Protein AF-A0A7S3RR91-F1 (afdb_monomer_lite)

Organism: Emiliania huxleyi (NCBI:txid2903)

Radius of gyration: 30.24 Å; chains: 1; bounding box: 81×40×75 Å

pLDDT: mean 74.62, std 20.98, range [40.59, 96.12]

Secondary structure (DSSP, 8-state):
---STHHHHGGG---------------------------SS--------HHHHHHHHHHHHHHHHHHHTTT-HHHHHHHHHHHHHHHHHHHHTT-TT-HHHHHHHHHHHHHHHHTTSHHHHHHHHHHHHTT-

Sequence (132 aa):
MMTLSAMMSFLLLFVVSGANGLHIGALSASRPLVSASRALAALRAPHPSMVDTEWTIALQRVAAACLEEECSVNTVEGLISELSTEAERLTRDGTKTSKEQVATLLALGRLQALSQNPAANKNEIEKIVAGV

Structure (mmCIF, N/CA/C/O backbone):
data_AF-A0A7S3RR91-F1
#
_entry.id   AF-A0A7S3RR91-F1
#
loop_
_atom_site.group_PDB
_atom_site.id
_atom_site.type_symbol
_atom_site.label_atom_id
_atom_site.label_alt_id
_atom_site.label_comp_id
_atom_site.label_asym_id
_atom_site.label_entity_id
_atom_site.label_seq_id
_atom_site.pdbx_PDB_ins_code
_atom_site.Cartn_x
_atom_site.Cartn_y
_atom_site.Cartn_z
_atom_site.occupancy
_atom_site.B_iso_or_equiv
_atom_site.auth_seq_id
_atom_site.auth_comp_id
_atom_site.auth_asym_id
_atom_site.auth_atom_id
_atom_site.pdbx_PDB_model_num
ATOM 1 N N . MET A 1 1 ? -65.265 -12.713 24.993 1.00 44.22 1 MET A N 1
ATOM 2 C CA . MET A 1 1 ? -64.338 -13.453 25.873 1.00 44.22 1 MET A CA 1
ATOM 3 C C . MET A 1 1 ? -62.981 -12.767 25.815 1.00 44.22 1 MET A C 1
ATOM 5 O O . MET A 1 1 ? -62.146 -13.107 24.990 1.00 44.22 1 MET A O 1
ATOM 9 N N . MET A 1 2 ? -62.813 -11.715 26.619 1.00 46.34 2 MET A N 1
ATOM 10 C CA . MET A 1 2 ? -61.501 -11.151 26.938 1.00 46.34 2 MET A CA 1
ATOM 11 C C . MET A 1 2 ? -60.820 -12.081 27.945 1.00 46.34 2 MET A C 1
ATOM 13 O O . MET A 1 2 ? -61.496 -12.427 28.904 1.00 46.34 2 MET A O 1
ATOM 17 N N . THR A 1 3 ? -59.542 -12.433 27.734 1.00 54.41 3 THR A N 1
ATOM 18 C CA . THR A 1 3 ? -58.451 -12.525 28.744 1.00 54.41 3 THR A CA 1
ATOM 19 C C . THR A 1 3 ? -57.345 -13.495 28.292 1.00 54.41 3 THR A C 1
ATOM 21 O O . THR A 1 3 ? -57.413 -14.687 28.573 1.00 54.41 3 THR A O 1
ATOM 24 N N . LEU A 1 4 ? -56.297 -12.974 27.635 1.00 57.56 4 LEU A N 1
ATOM 25 C CA . LEU A 1 4 ? -54.943 -13.558 27.721 1.00 57.56 4 LEU A CA 1
ATOM 26 C C . LEU A 1 4 ? -53.827 -12.526 27.471 1.00 57.56 4 LEU A C 1
ATOM 28 O O . LEU A 1 4 ? -52.809 -12.566 28.143 1.00 57.56 4 LEU A O 1
ATOM 32 N N . SER A 1 5 ? -54.024 -11.496 26.639 1.00 46.97 5 SER A N 1
ATOM 33 C CA . SER A 1 5 ? -53.020 -10.414 26.505 1.00 46.97 5 SER A CA 1
ATOM 34 C C . SER A 1 5 ? -53.169 -9.277 27.531 1.00 46.97 5 SER A C 1
ATOM 36 O O . SER A 1 5 ? -52.499 -8.254 27.428 1.00 46.97 5 SER A O 1
ATOM 38 N N . ALA A 1 6 ? -54.006 -9.470 28.554 1.00 54.69 6 ALA A N 1
ATOM 39 C CA . ALA A 1 6 ? -53.933 -8.704 29.799 1.00 54.69 6 ALA A CA 1
ATOM 40 C C . ALA A 1 6 ? -52.637 -9.021 30.581 1.00 54.69 6 ALA A C 1
ATOM 42 O O . ALA A 1 6 ? -52.216 -8.228 31.411 1.00 54.69 6 ALA A O 1
ATOM 43 N N . MET A 1 7 ? -51.972 -10.149 30.290 1.00 54.81 7 MET A N 1
ATOM 44 C CA . MET A 1 7 ? -50.769 -10.606 30.998 1.00 54.81 7 MET A CA 1
ATOM 45 C C . MET A 1 7 ? -49.489 -9.859 30.599 1.00 54.81 7 MET A C 1
ATOM 47 O O . MET A 1 7 ? -48.619 -9.665 31.441 1.00 54.81 7 MET A O 1
ATOM 51 N N . MET A 1 8 ? -49.366 -9.383 29.354 1.00 48.00 8 MET A N 1
ATOM 52 C CA . MET A 1 8 ? -48.145 -8.680 28.930 1.00 48.00 8 MET A CA 1
ATOM 53 C C . MET A 1 8 ? -48.150 -7.202 29.356 1.00 48.00 8 MET A C 1
ATOM 55 O O . MET A 1 8 ? -47.103 -6.649 29.678 1.00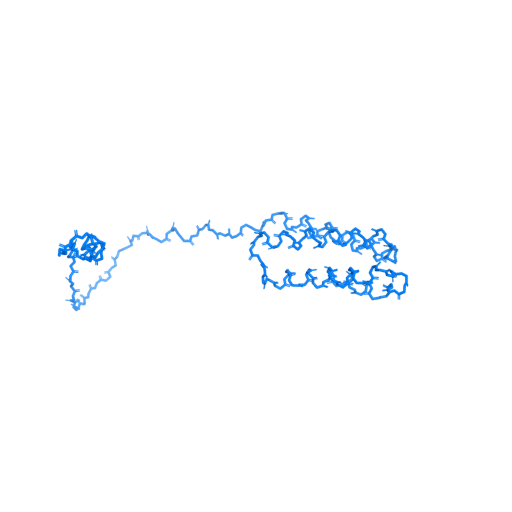 48.00 8 MET A O 1
ATOM 59 N N . SER A 1 9 ? -49.334 -6.579 29.459 1.00 49.12 9 SER A N 1
ATOM 60 C CA . SER A 1 9 ? -49.486 -5.227 30.029 1.00 49.12 9 SER A CA 1
ATOM 61 C C . SER A 1 9 ? -49.170 -5.159 31.526 1.00 49.12 9 SER A C 1
ATOM 63 O O . SER A 1 9 ? -48.848 -4.083 32.021 1.00 49.12 9 SER A O 1
ATOM 65 N N . PHE A 1 10 ? -49.201 -6.287 32.242 1.00 48.75 10 PHE A N 1
ATOM 66 C CA . PHE A 1 10 ? -48.814 -6.352 33.655 1.00 48.75 10 PHE A CA 1
ATOM 67 C C . PHE A 1 10 ? -47.297 -6.231 33.876 1.00 48.75 10 PHE A C 1
ATOM 69 O O . PHE A 1 10 ? -46.875 -5.772 34.934 1.00 48.75 10 PHE A O 1
ATOM 76 N N . LEU A 1 11 ? -46.467 -6.564 32.879 1.00 49.12 11 LEU A N 1
ATOM 77 C CA . LEU A 1 11 ? -45.004 -6.441 32.981 1.00 49.12 11 LEU A CA 1
ATOM 78 C C . LEU A 1 11 ? -44.514 -4.986 32.890 1.00 49.12 11 LEU A C 1
ATOM 80 O O . LEU A 1 11 ? -43.419 -4.683 33.350 1.00 49.12 11 LEU A O 1
ATOM 84 N N . LEU A 1 12 ? -45.338 -4.075 32.362 1.00 54.12 12 LEU A N 1
ATOM 85 C CA . LEU A 1 12 ? -45.025 -2.643 32.265 1.00 54.12 12 LEU A CA 1
ATOM 86 C C . LEU A 1 12 ? -45.530 -1.825 33.470 1.00 54.12 12 LEU A C 1
ATOM 88 O O . LEU A 1 12 ? -45.222 -0.641 33.572 1.00 54.12 12 LEU A O 1
ATOM 92 N N . LEU A 1 13 ? -46.262 -2.452 34.403 1.00 51.72 13 LEU A N 1
ATOM 93 C CA . LEU A 1 13 ? -46.767 -1.824 35.632 1.00 51.72 13 LEU A CA 1
ATOM 94 C C . LEU A 1 13 ? -45.885 -2.068 36.869 1.00 51.72 13 LEU A C 1
ATOM 96 O O . LEU A 1 13 ? -46.153 -1.474 37.906 1.00 51.72 13 LEU A O 1
ATOM 100 N N . PHE A 1 14 ? -44.778 -2.819 36.764 1.00 44.75 14 PHE A N 1
ATOM 101 C CA . PHE A 1 14 ? -43.704 -2.845 37.783 1.00 44.75 14 PHE A CA 1
ATOM 102 C C . PHE A 1 14 ? -42.764 -1.625 37.692 1.00 44.75 14 PHE A C 1
ATOM 104 O O . PHE A 1 14 ? -41.575 -1.661 38.004 1.00 44.75 14 PHE A O 1
ATOM 111 N N . VAL A 1 15 ? -43.346 -0.503 37.284 1.00 48.00 15 VAL A N 1
ATOM 112 C CA . VAL A 1 15 ? -43.009 0.829 37.762 1.00 48.00 15 VAL A CA 1
ATOM 113 C C . VAL A 1 15 ? -43.063 0.802 39.297 1.00 48.00 15 VAL A C 1
ATOM 115 O O . VAL A 1 15 ? -44.079 0.472 39.891 1.00 48.00 15 VAL A O 1
ATOM 118 N N . VAL A 1 16 ? -41.955 1.202 39.920 1.00 55.38 16 VAL A N 1
ATOM 119 C CA . VAL A 1 16 ? -41.967 2.078 41.102 1.00 55.38 16 VAL A CA 1
ATOM 120 C C . VAL A 1 16 ? -42.659 1.523 42.355 1.00 55.38 16 VAL A C 1
ATOM 122 O O . VAL A 1 16 ? -43.842 1.726 42.601 1.00 55.38 16 VAL A O 1
ATOM 125 N N . SER A 1 17 ? -41.852 0.935 43.235 1.00 46.41 17 SER A N 1
ATOM 126 C CA . SER A 1 17 ? -41.926 1.081 44.701 1.00 46.41 17 SER A CA 1
ATOM 127 C C . SER A 1 17 ? -40.800 0.249 45.308 1.00 46.41 17 SER A C 1
ATOM 129 O O . SER A 1 17 ? -40.663 -0.919 44.984 1.00 46.41 17 SER A O 1
ATOM 131 N N . GLY A 1 18 ? -39.941 0.747 46.181 1.00 41.19 18 GLY A N 1
ATOM 132 C CA . GLY A 1 18 ? -39.871 2.043 46.824 1.00 41.19 18 GLY A CA 1
ATOM 133 C C . GLY A 1 18 ? -38.788 1.974 47.899 1.00 41.19 18 GLY A C 1
ATOM 134 O O . GLY A 1 18 ? -38.459 0.889 48.370 1.00 41.19 18 GLY A O 1
ATOM 135 N N . ALA A 1 19 ? -38.230 3.130 48.248 1.00 43.38 19 ALA A N 1
ATOM 136 C CA . ALA A 1 19 ? -37.959 3.552 49.621 1.00 43.38 19 ALA A CA 1
ATOM 137 C C . ALA A 1 19 ? -37.037 4.779 49.582 1.00 43.38 19 ALA A C 1
ATOM 139 O O . ALA A 1 19 ? -35.849 4.656 49.322 1.00 43.38 19 ALA A O 1
ATOM 140 N N . ASN A 1 20 ? -37.638 5.943 49.842 1.00 51.78 20 ASN A N 1
ATOM 141 C CA . ASN A 1 20 ? -37.174 6.945 50.810 1.00 51.78 20 ASN A CA 1
ATOM 142 C C . ASN A 1 20 ? -35.695 7.404 50.690 1.00 51.78 20 ASN A C 1
ATOM 144 O O . ASN A 1 20 ? -34.774 6.652 50.961 1.00 51.78 20 ASN A O 1
ATOM 148 N N . GLY A 1 21 ? -35.380 8.663 50.393 1.00 40.59 21 GLY A N 1
ATOM 149 C CA . GLY A 1 21 ? -36.008 9.828 50.989 1.00 40.59 21 GLY A CA 1
ATOM 150 C C . GLY A 1 21 ? -35.623 11.141 50.313 1.00 40.59 21 GLY A C 1
ATOM 151 O O . GLY A 1 21 ? -34.482 11.398 49.941 1.00 40.59 21 GLY A O 1
ATOM 152 N N . LEU A 1 22 ? -36.657 11.963 50.199 1.00 49.72 22 LEU A N 1
ATOM 153 C CA . LEU A 1 22 ? -36.654 13.414 50.184 1.00 49.72 22 LEU A CA 1
ATOM 154 C C . LEU A 1 22 ? -35.736 13.979 51.279 1.00 49.72 22 LEU A C 1
ATOM 156 O O . LEU A 1 22 ? -35.892 13.580 52.423 1.00 49.72 22 LEU A O 1
ATOM 160 N N . HIS A 1 23 ? -34.883 14.954 50.963 1.00 43.22 23 HIS A N 1
ATOM 161 C CA . HIS A 1 23 ? -34.615 16.088 51.857 1.00 43.22 23 HIS A CA 1
ATOM 162 C C . HIS A 1 23 ? -34.033 17.258 51.050 1.00 43.22 23 HIS A C 1
ATOM 164 O O . HIS A 1 23 ? -32.846 17.314 50.739 1.00 43.22 23 HIS A O 1
ATOM 170 N N . ILE A 1 24 ? -34.906 18.212 50.718 1.00 48.91 24 ILE A N 1
ATOM 171 C CA . ILE A 1 24 ? -34.517 19.610 50.526 1.00 48.91 24 ILE A CA 1
ATOM 172 C C . ILE A 1 24 ? -34.268 20.159 51.936 1.00 48.91 24 ILE A C 1
ATOM 174 O O . ILE A 1 24 ? -35.154 20.095 52.786 1.00 48.91 24 ILE A O 1
ATOM 178 N N . GLY A 1 25 ? -33.068 20.669 52.196 1.00 42.06 25 GLY A N 1
ATOM 179 C CA . GLY A 1 25 ? -32.701 21.286 53.468 1.00 42.06 25 GLY A CA 1
ATOM 180 C C . GLY A 1 25 ? -31.507 22.208 53.271 1.00 42.06 25 GLY A C 1
ATOM 181 O O . GLY A 1 25 ? -30.418 21.763 52.926 1.00 42.06 25 GLY A O 1
ATOM 182 N N . ALA A 1 26 ? -31.752 23.504 53.420 1.00 45.50 26 ALA A N 1
ATOM 183 C CA . ALA A 1 26 ? -30.764 24.563 53.338 1.00 45.50 26 ALA A CA 1
ATOM 184 C C . ALA A 1 26 ? -29.895 24.649 54.610 1.00 45.50 26 ALA A C 1
ATOM 186 O O . ALA A 1 26 ? -30.286 24.162 55.666 1.00 45.50 26 ALA A O 1
ATOM 187 N N . LEU A 1 27 ? -28.803 25.414 54.480 1.00 41.19 27 LEU A N 1
ATOM 188 C CA . LEU A 1 27 ? -28.004 26.085 55.521 1.00 41.19 27 LEU A CA 1
ATOM 189 C C . LEU A 1 27 ? -26.848 25.313 56.186 1.00 41.19 27 LEU A C 1
ATOM 191 O O . LEU A 1 27 ? -27.028 24.481 57.060 1.00 41.19 27 LEU A O 1
ATOM 195 N N . SER A 1 28 ? -25.657 25.812 55.840 1.00 44.81 28 SER A N 1
ATOM 196 C CA . SER A 1 28 ? -24.638 26.362 56.746 1.00 44.81 28 SER A CA 1
ATOM 197 C C . SER A 1 28 ? -23.868 25.445 57.707 1.00 44.81 28 SER A C 1
ATOM 199 O O . SER A 1 28 ? -24.422 24.755 58.551 1.00 44.81 28 SER A O 1
ATOM 201 N N . ALA A 1 29 ? -22.553 25.682 57.656 1.00 43.16 29 ALA A N 1
ATOM 202 C CA . ALA A 1 29 ? -21.538 25.518 58.693 1.00 43.16 29 ALA A CA 1
ATOM 203 C C . ALA A 1 29 ? -20.684 24.232 58.690 1.00 43.16 29 ALA A C 1
ATOM 205 O O . ALA A 1 29 ? -21.152 23.114 58.870 1.00 43.16 29 ALA A O 1
ATOM 206 N N . SER A 1 30 ? -19.373 24.501 58.608 1.00 44.34 30 SER A N 1
ATOM 207 C CA . SER A 1 30 ? -18.266 23.745 59.215 1.00 44.34 30 SER A CA 1
ATOM 208 C C . SER A 1 30 ? -17.650 22.585 58.416 1.00 44.34 30 SER A C 1
ATOM 210 O O . SER A 1 30 ? -18.044 21.429 58.499 1.00 44.34 30 SER A O 1
ATOM 212 N N . ARG A 1 31 ? -16.559 22.923 57.711 1.00 45.47 31 ARG A N 1
ATOM 213 C CA . ARG A 1 31 ? -15.400 22.047 57.421 1.00 45.47 31 ARG A CA 1
ATOM 214 C C . ARG A 1 31 ? -14.835 21.411 58.713 1.00 45.47 31 ARG A C 1
ATOM 216 O O . ARG A 1 31 ? -15.102 21.948 59.785 1.00 45.47 31 ARG A O 1
ATOM 223 N N . PRO A 1 32 ? -13.826 20.522 58.629 1.00 55.31 32 PRO A N 1
ATOM 224 C CA . PRO A 1 32 ? -13.494 19.509 57.615 1.00 55.31 32 PRO A CA 1
ATOM 225 C C . PRO A 1 32 ? -13.364 18.122 58.283 1.00 55.31 32 PRO A C 1
ATOM 227 O O . PRO A 1 32 ? -13.232 18.053 59.494 1.00 55.31 32 PRO A O 1
ATOM 230 N N . LEU A 1 33 ? -13.304 17.022 57.529 1.00 41.69 33 LEU A N 1
ATOM 231 C CA . LEU A 1 33 ? -12.444 15.885 57.888 1.00 41.69 33 LEU A CA 1
ATOM 232 C C . LEU A 1 33 ? -12.302 14.930 56.704 1.00 41.69 33 LEU A C 1
ATOM 234 O O . LEU A 1 33 ? -13.251 14.533 56.036 1.00 41.69 33 LEU A O 1
ATOM 238 N N . VAL A 1 34 ? -11.034 14.659 56.448 1.00 50.75 34 VAL A N 1
ATOM 239 C CA . VAL A 1 34 ? -10.446 13.776 55.458 1.00 50.75 34 VAL A CA 1
ATOM 240 C C . VAL A 1 34 ? -11.061 12.383 55.559 1.00 50.75 34 VAL A C 1
ATOM 242 O O . VAL A 1 34 ? -11.031 11.776 56.623 1.00 50.75 34 VAL A O 1
ATOM 245 N N . SER A 1 35 ? -11.525 11.829 54.443 1.00 45.59 35 SER A N 1
ATOM 246 C CA . SER A 1 35 ? -11.474 10.380 54.273 1.00 45.59 35 SER A CA 1
ATOM 247 C C . SER A 1 35 ? -11.229 10.038 52.814 1.00 45.59 35 SER A C 1
ATOM 249 O O . SER A 1 35 ? -11.980 10.395 51.905 1.00 45.59 35 SER A O 1
ATOM 251 N N . ALA A 1 36 ? -10.071 9.427 52.614 1.00 50.19 36 ALA A N 1
ATOM 252 C CA . ALA A 1 36 ? -9.505 9.018 51.354 1.00 50.19 36 ALA A CA 1
ATOM 253 C C . ALA A 1 36 ? -10.394 7.968 50.678 1.00 50.19 36 ALA A C 1
ATOM 255 O O . ALA A 1 36 ? -10.403 6.799 51.052 1.00 50.19 36 ALA A O 1
ATOM 256 N N . SER A 1 37 ? -11.153 8.375 49.663 1.00 48.94 37 SER A N 1
ATOM 257 C CA . SER A 1 37 ? -11.926 7.440 48.829 1.00 48.94 37 SER A CA 1
ATOM 258 C C . SER A 1 37 ? -12.010 7.887 47.365 1.00 48.94 37 SER A C 1
ATOM 260 O O . SER A 1 37 ? -12.993 7.637 46.678 1.00 48.94 37 SER A O 1
ATOM 262 N N . ARG A 1 38 ? -10.967 8.557 46.860 1.00 48.59 38 ARG A N 1
ATOM 263 C CA . ARG A 1 38 ? -10.766 8.808 45.421 1.00 48.59 38 ARG A CA 1
ATOM 264 C C . ARG A 1 38 ? -9.49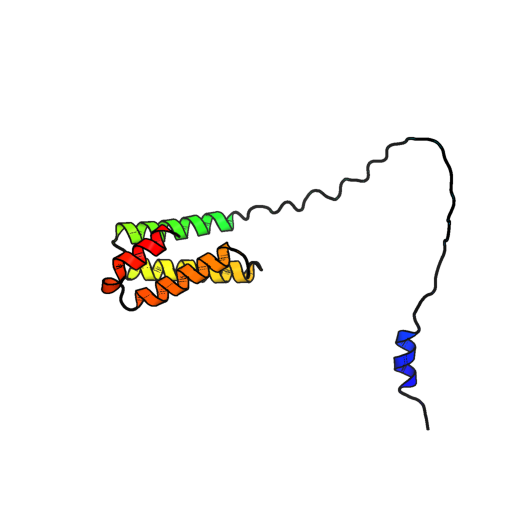8 8.109 44.938 1.00 48.59 38 ARG A C 1
ATOM 266 O O . ARG A 1 38 ? -8.556 8.752 44.497 1.00 48.59 38 ARG A O 1
ATOM 273 N N . ALA A 1 39 ? -9.464 6.788 45.056 1.00 49.91 39 ALA A N 1
ATOM 274 C CA . ALA A 1 39 ? -8.343 5.983 44.574 1.00 49.91 39 ALA A CA 1
ATOM 275 C C . ALA A 1 39 ? -8.823 4.744 43.806 1.00 49.91 39 ALA A C 1
ATOM 277 O O . ALA A 1 39 ? -8.351 3.645 44.047 1.00 49.91 39 ALA A O 1
ATOM 278 N N . LEU A 1 40 ? -9.781 4.919 42.891 1.00 51.06 40 LEU A N 1
ATOM 279 C CA . LEU A 1 40 ? -10.190 3.880 41.932 1.00 51.06 40 LEU A CA 1
ATOM 280 C C . LEU A 1 40 ? -10.585 4.495 40.575 1.00 51.06 40 LEU A C 1
ATOM 282 O O . LEU A 1 40 ? -11.531 4.075 39.925 1.00 51.06 40 LEU A O 1
ATOM 286 N N . ALA A 1 41 ? -9.852 5.529 40.153 1.00 50.97 41 ALA A N 1
ATOM 287 C CA . ALA A 1 41 ? -9.962 6.123 38.813 1.00 50.97 41 ALA A CA 1
ATOM 288 C C . ALA A 1 41 ? -8.607 6.189 38.083 1.00 50.97 41 ALA A C 1
ATOM 290 O O . ALA A 1 41 ? -8.463 6.897 37.093 1.00 50.97 41 ALA A O 1
ATOM 291 N N . ALA A 1 42 ? -7.604 5.454 38.563 1.00 54.38 42 ALA A N 1
ATOM 292 C CA . ALA A 1 42 ? -6.292 5.367 37.940 1.00 54.38 42 ALA A CA 1
ATOM 293 C C . ALA A 1 42 ? -5.870 3.900 37.920 1.00 54.38 42 ALA A C 1
ATOM 295 O O . ALA A 1 42 ? -5.477 3.387 38.958 1.00 54.38 42 ALA A O 1
ATOM 296 N N . LEU A 1 43 ? -6.048 3.236 36.771 1.00 51.91 43 LEU A N 1
ATOM 297 C CA . LEU A 1 43 ? -5.250 2.099 36.254 1.00 51.91 43 LEU A CA 1
ATOM 298 C C . LEU A 1 43 ? -5.939 1.413 35.057 1.00 51.91 43 LEU A C 1
ATOM 300 O O . LEU A 1 43 ? -5.864 0.204 34.870 1.00 51.91 43 LEU A O 1
ATOM 304 N N . ARG A 1 44 ? -6.584 2.190 34.184 1.00 51.44 44 ARG A N 1
ATOM 305 C CA . ARG A 1 44 ? -6.717 1.785 32.780 1.00 51.44 44 ARG A CA 1
ATOM 306 C C . ARG A 1 44 ? -5.987 2.803 31.920 1.00 51.44 44 ARG A C 1
ATOM 308 O O . ARG A 1 44 ? -6.577 3.482 31.092 1.00 51.44 44 ARG A O 1
ATOM 315 N N . ALA A 1 45 ? -4.691 2.947 32.199 1.00 51.34 45 ALA A N 1
ATOM 316 C CA . ALA A 1 45 ? -3.785 3.476 31.198 1.00 51.34 45 ALA A CA 1
ATOM 317 C C . ALA A 1 45 ? -3.830 2.493 30.015 1.00 51.34 45 ALA A C 1
ATOM 319 O O . ALA A 1 45 ? -3.709 1.285 30.247 1.00 51.34 45 ALA A O 1
ATOM 320 N N . PRO A 1 46 ? -4.063 2.954 28.777 1.00 51.12 46 PRO A N 1
ATOM 321 C CA . PRO A 1 46 ? -3.798 2.133 27.611 1.00 51.12 46 PRO A CA 1
ATOM 322 C C . PRO A 1 46 ? -2.314 1.778 27.677 1.00 51.12 46 PRO A C 1
ATOM 324 O O . PRO A 1 46 ? -1.463 2.662 27.593 1.00 51.12 46 PRO A O 1
ATOM 327 N N . HIS A 1 47 ? -1.987 0.511 27.915 1.00 48.19 47 HIS A N 1
ATOM 328 C CA . HIS A 1 47 ? -0.637 0.054 27.629 1.00 48.19 47 HIS A CA 1
ATOM 329 C C . HIS A 1 47 ? -0.459 0.223 26.116 1.00 48.19 47 HIS A C 1
ATOM 331 O O . HIS A 1 47 ? -1.288 -0.324 25.383 1.00 48.19 47 HIS A O 1
ATOM 337 N N . PRO A 1 48 ? 0.543 0.979 25.628 1.00 51.25 48 PRO A N 1
ATOM 338 C CA . PRO A 1 48 ? 0.907 0.887 24.225 1.00 51.25 48 PRO A CA 1
ATOM 339 C C . PRO A 1 48 ? 1.241 -0.583 23.984 1.00 51.25 48 PRO A C 1
ATOM 341 O O . PRO A 1 48 ? 2.107 -1.154 24.653 1.00 51.25 48 PRO A O 1
ATOM 344 N N . SER A 1 49 ? 0.446 -1.232 23.138 1.00 55.84 49 SER A N 1
ATOM 345 C CA . SER A 1 49 ? 0.652 -2.630 22.812 1.00 55.84 49 SER A CA 1
ATOM 346 C C . SER A 1 49 ? 2.038 -2.713 22.167 1.00 55.84 49 SER A C 1
ATOM 348 O O . SER A 1 49 ? 2.315 -2.038 21.178 1.00 55.84 49 SER A O 1
ATOM 350 N N . MET A 1 50 ? 2.952 -3.493 22.749 1.00 53.81 50 MET A N 1
ATOM 351 C CA . MET A 1 50 ? 4.270 -3.718 22.136 1.00 53.81 50 MET A CA 1
ATOM 352 C C . MET A 1 50 ? 4.146 -4.351 20.735 1.00 53.81 50 MET A C 1
ATOM 354 O O . MET A 1 50 ? 5.092 -4.302 19.956 1.00 53.81 50 MET A O 1
ATOM 358 N N . VAL A 1 51 ? 2.968 -4.893 20.402 1.00 56.19 51 VAL A N 1
ATOM 359 C CA . VAL A 1 51 ? 2.640 -5.499 19.107 1.00 56.19 51 VAL A CA 1
ATOM 360 C C . VAL A 1 51 ? 2.593 -4.455 17.984 1.00 56.19 51 VAL A C 1
ATOM 362 O O . VAL A 1 51 ? 3.070 -4.736 16.888 1.00 56.19 51 VAL A O 1
ATOM 365 N N . ASP A 1 52 ? 2.112 -3.233 18.246 1.00 64.00 52 ASP A N 1
ATOM 366 C CA . ASP A 1 52 ? 2.055 -2.168 17.227 1.00 64.00 52 ASP A CA 1
ATOM 367 C C . ASP A 1 52 ? 3.456 -1.760 16.735 1.00 64.00 52 ASP A C 1
ATOM 369 O O . ASP A 1 52 ? 3.648 -1.405 15.571 1.00 64.00 52 ASP A O 1
ATOM 373 N N . THR A 1 53 ? 4.463 -1.832 17.612 1.00 73.94 53 THR A N 1
ATOM 374 C CA . THR A 1 53 ? 5.833 -1.417 17.274 1.00 73.94 53 THR A CA 1
ATOM 375 C C . THR A 1 53 ? 6.528 -2.435 16.375 1.00 73.94 53 THR A C 1
ATOM 377 O O . THR A 1 53 ? 7.195 -2.049 15.418 1.00 73.94 53 THR A O 1
ATOM 380 N N . GLU A 1 54 ? 6.359 -3.731 16.646 1.00 80.19 54 GLU A N 1
ATOM 381 C CA . GLU A 1 54 ? 6.996 -4.790 15.855 1.00 80.19 54 GLU A CA 1
ATOM 382 C C . GLU A 1 54 ? 6.461 -4.827 14.421 1.00 80.19 54 GLU A C 1
ATOM 384 O O . GLU A 1 54 ? 7.239 -4.882 13.467 1.00 80.19 54 GLU A O 1
ATOM 389 N N . TRP A 1 55 ? 5.143 -4.690 14.270 1.00 84.06 55 TRP A N 1
ATOM 390 C CA . TRP A 1 55 ? 4.497 -4.608 12.965 1.00 84.06 55 TRP A CA 1
ATOM 391 C C . TRP A 1 55 ? 4.975 -3.398 12.149 1.00 84.06 55 TRP A C 1
ATOM 393 O O . TRP A 1 55 ? 5.362 -3.527 10.988 1.00 84.06 55 TRP A O 1
ATOM 403 N N . THR A 1 56 ? 5.013 -2.219 12.775 1.00 85.31 56 THR A N 1
ATOM 404 C CA . THR A 1 56 ? 5.473 -0.986 12.118 1.00 85.31 56 THR A CA 1
ATOM 405 C C . THR A 1 56 ? 6.908 -1.131 11.603 1.00 85.31 56 THR A C 1
ATOM 407 O O . THR A 1 56 ? 7.220 -0.698 10.496 1.00 85.31 56 THR A O 1
ATOM 410 N N . ILE A 1 57 ? 7.781 -1.798 12.366 1.00 87.81 57 ILE A N 1
ATOM 411 C CA . ILE A 1 57 ? 9.162 -2.071 11.947 1.00 87.81 57 ILE A CA 1
ATOM 412 C C . ILE A 1 57 ? 9.202 -3.021 10.740 1.00 87.81 57 ILE A C 1
ATOM 414 O O . ILE A 1 57 ? 10.018 -2.817 9.841 1.00 87.81 57 ILE A O 1
ATOM 418 N N . ALA A 1 58 ? 8.354 -4.053 10.704 1.00 88.12 58 ALA A N 1
ATOM 419 C CA . ALA A 1 58 ? 8.272 -4.969 9.567 1.00 88.12 58 ALA A CA 1
ATOM 420 C C . ALA A 1 58 ? 7.833 -4.236 8.290 1.00 88.12 58 ALA A C 1
ATOM 422 O O . ALA A 1 58 ? 8.525 -4.312 7.272 1.00 88.12 58 ALA A O 1
ATOM 423 N N . LEU A 1 59 ? 6.768 -3.434 8.379 1.00 89.56 59 LEU A N 1
ATOM 424 C CA . LEU A 1 59 ? 6.264 -2.631 7.266 1.00 89.56 59 LEU A CA 1
ATOM 425 C C . LEU A 1 59 ? 7.334 -1.669 6.726 1.00 89.56 59 LEU A C 1
ATOM 427 O O . LEU A 1 59 ? 7.567 -1.615 5.520 1.00 89.56 59 LEU A O 1
ATOM 431 N N . GLN A 1 60 ? 8.044 -0.973 7.619 1.00 91.81 60 GLN A N 1
ATOM 432 C CA . GLN A 1 60 ? 9.128 -0.063 7.241 1.00 91.81 60 GLN A CA 1
ATOM 433 C C . GLN A 1 60 ? 10.295 -0.778 6.555 1.00 91.81 60 GLN A C 1
ATOM 435 O O . GLN A 1 60 ? 10.880 -0.232 5.623 1.00 91.81 60 GLN A O 1
ATOM 440 N N . ARG A 1 61 ? 10.636 -2.005 6.972 1.00 92.12 61 ARG A N 1
ATOM 441 C CA . ARG A 1 61 ? 11.684 -2.798 6.309 1.00 92.12 61 ARG A CA 1
ATOM 442 C C . ARG A 1 61 ? 11.294 -3.175 4.887 1.00 92.12 61 ARG A C 1
ATOM 444 O O . ARG A 1 61 ? 12.125 -3.066 3.993 1.00 92.12 61 ARG A O 1
ATOM 451 N N . VAL A 1 62 ? 10.050 -3.599 4.676 1.00 93.31 62 VAL A N 1
ATOM 452 C CA . VAL A 1 62 ? 9.560 -3.960 3.337 1.00 93.31 62 VAL A CA 1
ATOM 453 C C . VAL A 1 62 ? 9.456 -2.720 2.446 1.00 93.31 62 VAL A C 1
ATOM 455 O O . VAL A 1 62 ? 9.853 -2.769 1.285 1.00 93.31 62 VAL A O 1
ATOM 458 N N . ALA A 1 63 ? 9.004 -1.587 2.992 1.00 93.19 63 ALA A N 1
ATOM 459 C CA . ALA A 1 63 ? 8.983 -0.310 2.284 1.00 93.19 63 ALA A CA 1
ATOM 460 C C . ALA A 1 63 ? 10.397 0.156 1.887 1.00 93.19 63 ALA A C 1
ATOM 462 O O . ALA A 1 63 ? 10.618 0.546 0.742 1.00 93.19 63 ALA A O 1
ATOM 463 N N . ALA A 1 64 ? 11.372 0.052 2.795 1.00 93.69 64 ALA A N 1
ATOM 464 C CA . ALA A 1 64 ? 12.767 0.373 2.502 1.00 93.69 64 ALA A CA 1
ATOM 465 C C . ALA A 1 64 ? 13.348 -0.545 1.418 1.00 93.69 64 ALA A C 1
ATOM 467 O O . ALA A 1 64 ? 13.922 -0.047 0.4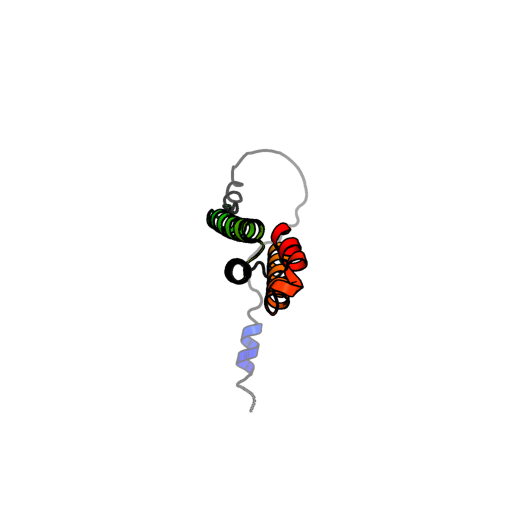54 1.00 93.69 64 ALA A O 1
ATOM 468 N N . ALA A 1 65 ? 13.124 -1.860 1.519 1.00 92.44 65 ALA A N 1
ATOM 469 C CA . ALA A 1 65 ? 13.555 -2.819 0.503 1.00 92.44 65 ALA A CA 1
ATOM 470 C C . ALA A 1 65 ? 12.922 -2.528 -0.867 1.00 92.44 65 ALA A C 1
ATOM 472 O O . ALA A 1 65 ? 13.605 -2.594 -1.881 1.00 92.44 65 ALA A O 1
ATOM 473 N N . CYS A 1 66 ? 11.644 -2.133 -0.902 1.00 94.06 66 CYS A N 1
ATOM 474 C CA . CYS A 1 66 ? 10.999 -1.663 -2.127 1.00 94.06 66 CYS A CA 1
ATOM 475 C C . CYS A 1 66 ? 11.769 -0.473 -2.707 1.00 94.06 66 CYS A C 1
ATOM 477 O O . CYS A 1 66 ? 12.167 -0.521 -3.857 1.00 94.06 66 CYS A O 1
ATOM 479 N N . LEU A 1 67 ? 12.067 0.568 -1.930 1.00 94.75 67 LEU A N 1
ATOM 480 C CA . LEU A 1 67 ? 12.792 1.733 -2.456 1.00 94.75 67 LEU A CA 1
ATOM 481 C C . LEU A 1 67 ? 14.231 1.409 -2.901 1.00 94.75 67 LEU A C 1
ATOM 483 O O . LEU A 1 67 ? 14.698 1.963 -3.893 1.00 94.75 67 LEU A O 1
ATOM 487 N N . GLU A 1 68 ? 14.927 0.515 -2.198 1.00 93.56 68 GLU A N 1
ATOM 488 C CA . GLU A 1 68 ? 16.294 0.091 -2.535 1.00 93.56 68 GLU A CA 1
ATOM 489 C C . GLU A 1 68 ? 16.350 -0.783 -3.798 1.00 93.56 68 GLU A C 1
ATOM 491 O O . GLU A 1 68 ? 17.283 -0.661 -4.591 1.00 93.56 68 GLU A O 1
ATOM 496 N N . GLU A 1 69 ? 15.339 -1.628 -4.014 1.00 90.88 69 GLU A N 1
ATOM 497 C CA . GLU A 1 69 ? 15.229 -2.542 -5.158 1.00 90.88 69 GLU A CA 1
ATOM 498 C C . GLU A 1 69 ? 14.319 -2.004 -6.280 1.00 90.88 69 GLU A C 1
ATOM 500 O O . GLU A 1 69 ? 13.765 -2.780 -7.064 1.00 90.88 69 GLU A O 1
ATOM 505 N N . GLU A 1 70 ? 14.134 -0.681 -6.355 1.00 90.06 70 GLU A N 1
ATOM 506 C CA . GLU A 1 70 ? 13.318 0.004 -7.376 1.00 90.06 70 GLU A CA 1
ATOM 507 C C . GLU A 1 70 ? 11.867 -0.508 -7.478 1.00 90.06 70 GLU A C 1
ATOM 509 O O . GLU A 1 70 ? 11.257 -0.554 -8.549 1.00 90.06 70 GLU A O 1
ATOM 514 N N . CYS A 1 71 ? 11.324 -0.918 -6.339 1.00 90.94 71 CYS A N 1
ATOM 515 C CA . CYS A 1 71 ? 9.996 -1.461 -6.128 1.00 90.94 71 CYS A CA 1
ATOM 516 C C . CYS A 1 71 ? 9.672 -2.583 -7.116 1.00 90.94 71 CYS A C 1
ATOM 518 O O . CYS A 1 71 ? 8.660 -2.569 -7.826 1.00 90.94 71 CYS A O 1
ATOM 520 N N . SER A 1 72 ? 10.568 -3.575 -7.136 1.00 90.12 72 SER A N 1
ATOM 521 C CA . SER A 1 72 ? 10.373 -4.864 -7.794 1.00 90.12 72 SER A CA 1
ATOM 522 C C . SER A 1 72 ? 8.994 -5.461 -7.478 1.00 90.12 72 SER A C 1
ATOM 524 O O . SER A 1 72 ? 8.421 -5.241 -6.411 1.00 90.12 72 SER A O 1
ATOM 526 N N . VAL A 1 73 ? 8.449 -6.270 -8.390 1.00 90.69 73 VAL A N 1
ATOM 527 C CA . VAL A 1 73 ? 7.114 -6.878 -8.214 1.00 90.69 73 VAL A CA 1
ATOM 528 C C . VAL A 1 73 ? 7.004 -7.610 -6.873 1.00 90.69 73 VAL A C 1
ATOM 530 O O . VAL A 1 73 ? 6.033 -7.428 -6.148 1.00 90.69 73 VAL A O 1
ATOM 533 N N . ASN A 1 74 ? 8.044 -8.360 -6.503 1.00 92.00 74 ASN A N 1
ATOM 534 C CA . ASN A 1 74 ? 8.103 -9.107 -5.252 1.00 92.00 74 ASN A CA 1
ATOM 535 C C . ASN A 1 74 ? 8.040 -8.210 -4.006 1.00 92.00 74 ASN A C 1
ATOM 537 O O . ASN A 1 74 ? 7.339 -8.542 -3.051 1.00 92.00 74 ASN A O 1
ATOM 541 N N . THR A 1 75 ? 8.753 -7.081 -3.997 1.00 92.94 75 THR A N 1
ATOM 542 C CA . THR A 1 75 ? 8.738 -6.158 -2.848 1.00 92.94 75 THR A CA 1
ATOM 543 C C . THR A 1 75 ? 7.408 -5.417 -2.738 1.00 92.94 75 THR A C 1
ATOM 545 O O . THR A 1 75 ? 6.894 -5.245 -1.633 1.00 92.94 75 THR A O 1
ATOM 548 N N . VAL A 1 76 ? 6.795 -5.060 -3.871 1.00 94.12 76 VAL A N 1
ATOM 549 C CA . VAL A 1 76 ? 5.458 -4.449 -3.916 1.00 94.12 76 VAL A CA 1
ATOM 550 C C . VAL A 1 76 ? 4.385 -5.422 -3.424 1.00 94.12 76 VAL A C 1
ATOM 552 O O . VAL A 1 76 ? 3.534 -5.035 -2.624 1.00 94.12 76 VAL A O 1
ATOM 555 N N . GLU A 1 77 ? 4.428 -6.688 -3.843 1.00 94.31 77 GLU A N 1
ATOM 556 C CA . GLU A 1 77 ? 3.525 -7.735 -3.346 1.00 94.31 77 GLU A CA 1
ATOM 557 C C . GLU A 1 77 ? 3.688 -7.962 -1.838 1.00 94.31 77 GLU A C 1
ATOM 559 O O . GLU A 1 77 ? 2.692 -8.044 -1.115 1.00 94.31 77 GLU A O 1
ATOM 564 N N . GLY A 1 78 ? 4.933 -7.990 -1.349 1.00 93.44 78 GLY A N 1
ATOM 565 C CA . GLY A 1 78 ? 5.227 -8.043 0.082 1.00 93.44 78 GLY A CA 1
ATOM 566 C C . GLY A 1 78 ? 4.601 -6.868 0.833 1.00 93.44 78 GLY A C 1
ATOM 567 O O . GLY A 1 78 ? 3.892 -7.069 1.816 1.00 93.44 78 GLY A O 1
ATOM 568 N N . LEU A 1 79 ? 4.772 -5.645 0.327 1.00 94.44 79 LEU A N 1
ATOM 569 C CA . LEU A 1 79 ? 4.219 -4.443 0.952 1.00 94.44 79 LEU A CA 1
ATOM 570 C C . LEU A 1 79 ? 2.683 -4.451 0.977 1.00 94.44 79 LEU A C 1
ATOM 572 O O . LEU A 1 79 ? 2.075 -4.062 1.973 1.00 94.44 79 LEU A O 1
ATOM 576 N N . ILE A 1 80 ? 2.044 -4.922 -0.098 1.00 95.56 80 ILE A N 1
ATOM 577 C CA . ILE A 1 80 ? 0.586 -5.099 -0.171 1.00 95.56 80 ILE A CA 1
ATOM 578 C C . ILE A 1 80 ? 0.109 -6.112 0.878 1.00 95.56 80 ILE A C 1
ATOM 580 O O . ILE A 1 80 ? -0.914 -5.878 1.527 1.00 95.56 80 ILE A O 1
ATOM 584 N N . SER A 1 81 ? 0.834 -7.218 1.058 1.00 95.69 81 SER A N 1
ATOM 585 C CA . SER A 1 81 ? 0.516 -8.242 2.061 1.00 95.69 81 SER A CA 1
ATOM 586 C C . SER A 1 81 ? 0.585 -7.681 3.482 1.00 95.69 81 SER A C 1
ATOM 588 O O . SER A 1 81 ? -0.334 -7.892 4.282 1.00 95.69 81 SER A O 1
ATOM 590 N N . GLU A 1 82 ? 1.628 -6.905 3.779 1.00 94.19 82 GLU A N 1
ATOM 591 C CA . GLU A 1 82 ? 1.757 -6.232 5.067 1.00 94.19 82 GLU A CA 1
ATOM 592 C C . GLU A 1 82 ? 0.593 -5.238 5.265 1.00 94.19 82 GLU A C 1
ATOM 594 O O . GLU A 1 82 ? -0.219 -5.387 6.179 1.00 94.19 82 GLU A O 1
ATOM 599 N N . LEU A 1 83 ? 0.398 -4.276 4.361 1.00 94.31 83 LEU A N 1
ATOM 600 C CA . LEU A 1 83 ? -0.679 -3.281 4.493 1.00 94.31 83 LEU A CA 1
ATOM 601 C C . LEU A 1 83 ? -2.081 -3.905 4.614 1.00 94.31 83 LEU A C 1
ATOM 603 O O . LEU A 1 83 ? -2.938 -3.362 5.313 1.00 94.31 83 LEU A O 1
ATOM 607 N N . SER A 1 84 ? -2.320 -5.053 3.974 1.00 94.38 84 SER A N 1
ATOM 608 C CA . SER A 1 84 ? -3.572 -5.808 4.117 1.00 94.38 84 SER A CA 1
ATOM 609 C C . SER A 1 84 ? -3.740 -6.358 5.532 1.00 94.38 84 SER A C 1
ATOM 611 O O . SER A 1 84 ? -4.785 -6.166 6.155 1.00 94.38 84 SER A O 1
ATOM 613 N N . THR A 1 85 ? -2.693 -6.984 6.068 1.00 93.50 85 THR A N 1
ATOM 614 C CA . THR A 1 85 ? -2.680 -7.518 7.435 1.00 93.50 85 THR A CA 1
ATOM 615 C C . THR A 1 85 ? -2.909 -6.409 8.463 1.00 93.50 85 THR A C 1
ATOM 617 O O . THR A 1 85 ? -3.683 -6.585 9.410 1.00 93.50 85 THR A O 1
ATOM 620 N N . GLU A 1 86 ? -2.314 -5.236 8.240 1.00 90.62 86 GLU A N 1
ATOM 621 C CA . GLU A 1 86 ? -2.505 -4.073 9.104 1.00 90.62 86 GLU A CA 1
ATOM 622 C C . GLU A 1 86 ? -3.932 -3.533 9.041 1.00 90.62 86 GLU A C 1
ATOM 624 O O . GLU A 1 86 ? -4.565 -3.293 10.070 1.00 90.62 86 GLU A O 1
ATOM 629 N N . ALA A 1 87 ? -4.485 -3.391 7.836 1.00 90.75 87 ALA A N 1
ATOM 630 C CA . ALA A 1 87 ? -5.860 -2.949 7.659 1.00 90.75 87 ALA A CA 1
ATOM 631 C C . ALA A 1 87 ? -6.854 -3.880 8.375 1.00 90.75 87 ALA A C 1
ATOM 633 O O . ALA A 1 87 ? -7.807 -3.412 9.011 1.00 90.75 87 ALA A O 1
ATOM 634 N N . GLU A 1 88 ? -6.631 -5.194 8.320 1.00 91.94 88 GLU A N 1
ATOM 635 C CA . GLU A 1 88 ? -7.439 -6.170 9.047 1.00 91.94 88 GLU A CA 1
ATOM 636 C C . GLU A 1 88 ? -7.275 -6.054 10.563 1.00 91.94 88 GLU A C 1
ATOM 638 O O . GLU A 1 88 ? -8.269 -6.102 11.292 1.00 91.94 88 GLU A O 1
ATOM 643 N N . ARG A 1 89 ? -6.043 -5.883 11.053 1.00 89.56 89 ARG A N 1
ATOM 644 C CA . ARG A 1 89 ? -5.766 -5.699 12.482 1.00 89.56 89 ARG A CA 1
ATOM 645 C C . ARG A 1 89 ? -6.462 -4.454 13.022 1.00 89.56 89 ARG A C 1
ATOM 647 O O . ARG A 1 89 ? -7.260 -4.569 13.949 1.00 89.56 89 ARG A O 1
ATOM 654 N N . LEU A 1 90 ? -6.279 -3.308 12.369 1.00 87.56 90 LEU A N 1
ATOM 655 C CA . LEU A 1 90 ? -6.944 -2.050 12.714 1.00 87.56 90 LEU A CA 1
ATOM 656 C C . LEU A 1 90 ? -8.475 -2.195 12.711 1.00 87.56 90 LEU A C 1
ATOM 658 O O . LEU A 1 90 ? -9.175 -1.665 13.581 1.00 87.56 90 LEU A O 1
ATOM 662 N N . THR A 1 91 ? -9.008 -2.971 11.767 1.00 87.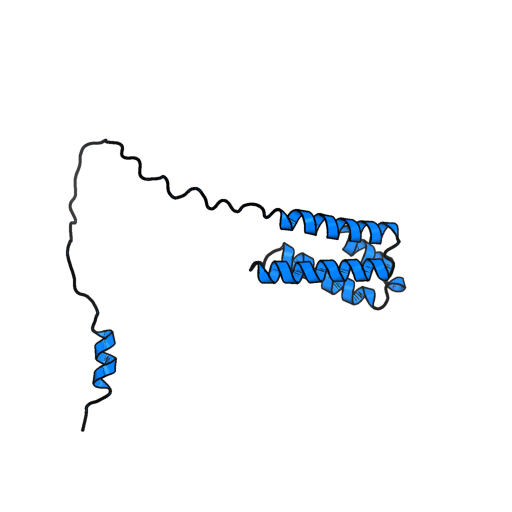62 91 THR A N 1
ATOM 663 C CA . THR A 1 91 ? -10.438 -3.288 11.686 1.00 87.62 91 THR A CA 1
ATOM 664 C C . THR A 1 91 ? -10.917 -4.125 12.880 1.00 87.62 91 THR A C 1
ATOM 666 O O . THR A 1 91 ? -12.013 -3.865 13.392 1.00 87.62 91 THR A O 1
ATOM 669 N N . ARG A 1 92 ? -10.125 -5.105 13.339 1.00 88.38 92 ARG A N 1
ATOM 670 C CA . ARG A 1 92 ? -10.420 -5.932 14.526 1.00 88.38 92 ARG A CA 1
ATOM 671 C C . ARG A 1 92 ? -10.331 -5.136 15.825 1.00 88.38 92 ARG A C 1
ATOM 673 O O . ARG A 1 92 ? -11.206 -5.289 16.673 1.00 88.38 92 ARG A O 1
ATOM 680 N N . ASP A 1 93 ? -9.361 -4.234 15.929 1.00 87.94 93 ASP A N 1
ATOM 681 C CA . ASP A 1 93 ? -9.121 -3.404 17.118 1.00 87.94 93 ASP A CA 1
ATOM 682 C C . ASP A 1 93 ? -10.183 -2.299 17.308 1.00 87.94 93 ASP A C 1
ATOM 684 O O . ASP A 1 93 ? -10.126 -1.503 18.244 1.00 87.94 93 ASP A O 1
ATOM 688 N N . GLY A 1 94 ? -11.193 -2.244 16.431 1.00 81.69 94 GLY A N 1
ATOM 689 C CA . GLY A 1 94 ? -12.291 -1.281 16.503 1.00 81.69 94 GLY A CA 1
ATOM 690 C C . GLY A 1 94 ? -11.937 0.097 15.943 1.00 81.69 94 GLY A C 1
ATOM 691 O O . GLY A 1 94 ? -12.732 1.026 16.062 1.00 81.69 94 GLY A O 1
ATOM 692 N N . THR A 1 95 ? -10.790 0.236 15.274 1.00 83.06 95 THR A N 1
ATOM 693 C CA . THR A 1 95 ? -10.282 1.513 14.746 1.00 83.06 95 THR A CA 1
ATOM 694 C C . THR A 1 95 ? -10.759 1.809 13.318 1.00 83.06 95 THR A C 1
ATOM 696 O O . THR A 1 95 ? -10.105 2.520 12.567 1.00 83.06 95 THR A O 1
ATOM 699 N N . LYS A 1 96 ? -11.953 1.327 12.942 1.00 74.75 96 LYS A N 1
ATOM 700 C CA . LYS A 1 96 ? -12.526 1.396 11.577 1.00 74.75 96 LYS A CA 1
ATOM 701 C C . LYS A 1 96 ? -12.764 2.801 10.996 1.00 74.75 96 LYS A C 1
ATOM 703 O O . LYS A 1 96 ? -13.296 2.943 9.898 1.00 74.75 96 LYS A O 1
ATOM 708 N N . THR A 1 97 ? -12.467 3.836 11.764 1.00 80.12 97 THR A N 1
ATOM 709 C CA . THR A 1 97 ? -12.569 5.237 11.355 1.00 80.12 97 THR A CA 1
ATOM 710 C C . THR A 1 97 ? -11.339 6.032 11.789 1.00 80.12 97 THR A C 1
ATOM 712 O O . THR A 1 97 ? -11.378 7.264 11.793 1.00 80.12 97 THR A O 1
ATOM 715 N N . SER A 1 98 ? -10.270 5.361 12.236 1.00 87.06 98 SER A N 1
ATOM 716 C CA . SER A 1 98 ? -9.036 6.039 12.613 1.00 87.06 98 SER A CA 1
ATOM 717 C C . SER A 1 98 ? -8.349 6.581 11.365 1.00 87.06 98 SER A C 1
ATOM 719 O O . SER A 1 98 ? -8.471 6.040 10.263 1.00 87.06 98 SER A O 1
ATOM 721 N N . LYS A 1 99 ? -7.612 7.681 11.537 1.00 88.88 99 LYS A N 1
ATOM 722 C CA . LYS A 1 99 ? -6.818 8.260 10.447 1.00 88.88 99 LYS A CA 1
ATOM 723 C C . LYS A 1 99 ? -5.803 7.255 9.904 1.00 88.88 99 LYS A C 1
ATOM 725 O O . LYS A 1 99 ? -5.596 7.217 8.699 1.00 88.88 99 LYS A O 1
ATOM 730 N N . GLU A 1 100 ? -5.225 6.447 10.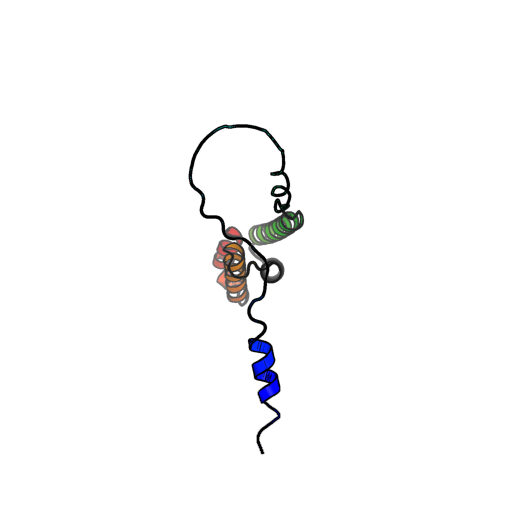788 1.00 86.62 100 GLU A N 1
ATOM 731 C CA . GLU A 1 100 ? -4.277 5.384 10.451 1.00 86.62 100 GLU A CA 1
ATOM 732 C C . GLU A 1 100 ? -4.930 4.337 9.554 1.00 86.62 100 GLU A C 1
ATOM 734 O O . GLU A 1 100 ? -4.435 4.079 8.467 1.00 86.62 100 GLU A O 1
ATOM 739 N N . GLN A 1 101 ? -6.105 3.821 9.922 1.00 89.44 101 GLN A N 1
ATOM 740 C CA . GLN A 1 101 ? -6.791 2.815 9.114 1.00 89.44 101 GLN A CA 1
ATOM 741 C C . GLN A 1 101 ? -7.197 3.353 7.737 1.00 89.44 101 GLN A C 1
ATOM 743 O O . GLN A 1 101 ? -7.040 2.659 6.732 1.00 89.44 101 GLN A O 1
ATOM 748 N N . VAL A 1 102 ? -7.659 4.604 7.665 1.00 92.44 102 VAL A N 1
ATOM 749 C CA . VAL A 1 102 ? -7.952 5.260 6.382 1.00 92.44 102 VAL A CA 1
ATOM 750 C C . VAL A 1 102 ? -6.683 5.417 5.539 1.00 92.44 102 VAL A C 1
ATOM 752 O O . VAL A 1 102 ? -6.723 5.156 4.338 1.00 92.44 102 VAL A O 1
ATOM 755 N N . ALA A 1 103 ? -5.562 5.815 6.145 1.00 91.50 103 ALA A N 1
ATOM 756 C CA . ALA A 1 103 ? -4.285 5.953 5.450 1.00 91.50 103 ALA A CA 1
ATOM 757 C C . ALA A 1 103 ? -3.773 4.602 4.925 1.00 91.50 103 ALA A C 1
ATOM 759 O O . ALA A 1 103 ? -3.433 4.506 3.746 1.00 91.50 103 ALA A O 1
ATOM 760 N N . THR A 1 104 ? -3.813 3.552 5.751 1.00 92.44 104 THR A N 1
ATOM 761 C CA . THR A 1 104 ? -3.416 2.186 5.380 1.00 92.44 104 THR A CA 1
ATOM 762 C C . THR A 1 104 ? -4.258 1.656 4.224 1.00 92.44 104 THR A C 1
ATOM 764 O O . THR A 1 104 ? -3.713 1.195 3.223 1.00 92.44 104 THR A O 1
ATOM 767 N N . LEU A 1 105 ? -5.589 1.774 4.304 1.00 94.06 105 LEU A N 1
ATOM 768 C CA . LEU A 1 105 ? -6.490 1.333 3.235 1.00 94.06 105 LEU A CA 1
ATOM 769 C C . LEU A 1 105 ? -6.284 2.123 1.936 1.00 94.06 105 LEU A C 1
ATOM 771 O O . LEU A 1 105 ? -6.368 1.556 0.846 1.00 94.06 105 LEU A O 1
ATOM 775 N N . LEU A 1 106 ? -5.998 3.423 2.036 1.00 95.06 106 LEU A N 1
ATOM 776 C CA . LEU A 1 106 ? -5.723 4.261 0.874 1.00 95.06 106 LEU A CA 1
ATOM 777 C C . LEU A 1 106 ? -4.400 3.877 0.198 1.00 95.06 106 LEU A C 1
ATOM 779 O O . LEU A 1 106 ? -4.358 3.774 -1.029 1.00 95.06 106 LEU A O 1
ATOM 783 N N . ALA A 1 107 ? -3.336 3.663 0.976 1.00 94.94 107 ALA A N 1
ATOM 784 C CA . ALA A 1 107 ? -2.048 3.204 0.462 1.00 94.94 107 ALA A CA 1
ATOM 785 C C . ALA A 1 107 ? -2.187 1.827 -0.203 1.00 94.94 107 ALA A C 1
ATOM 787 O O . ALA A 1 107 ? -1.772 1.656 -1.350 1.00 94.94 107 ALA A O 1
ATOM 788 N N . LEU A 1 108 ? -2.872 0.894 0.467 1.00 95.94 108 LEU A N 1
ATOM 789 C CA . LEU A 1 108 ? -3.158 -0.445 -0.041 1.00 95.94 108 LEU A CA 1
ATOM 790 C C . LEU A 1 108 ? -3.900 -0.402 -1.381 1.00 95.94 108 LEU A C 1
ATOM 792 O O . LEU A 1 108 ? -3.442 -0.994 -2.356 1.00 95.94 108 LEU A O 1
ATOM 796 N N . GLY A 1 109 ? -5.013 0.332 -1.458 1.00 96.12 109 GLY A N 1
ATOM 797 C CA . GLY A 1 109 ? -5.813 0.410 -2.682 1.00 96.12 109 GLY A CA 1
ATOM 798 C C . GLY A 1 109 ? -5.044 1.020 -3.858 1.00 96.12 109 GLY A C 1
ATOM 799 O O . GLY A 1 109 ? -5.166 0.554 -4.993 1.00 96.12 109 GLY A O 1
ATOM 800 N N . ARG A 1 110 ? -4.203 2.031 -3.601 1.00 96.00 110 ARG A N 1
ATOM 801 C CA . ARG A 1 110 ? -3.346 2.629 -4.637 1.00 96.00 110 ARG A CA 1
ATOM 802 C C . ARG A 1 110 ? -2.268 1.661 -5.114 1.00 96.00 110 ARG A C 1
ATOM 804 O O . ARG A 1 110 ? -2.087 1.524 -6.321 1.00 96.00 110 ARG A O 1
ATOM 811 N N . LEU A 1 111 ? -1.592 0.972 -4.196 1.00 95.38 111 LEU A N 1
ATOM 812 C CA . LEU A 1 111 ? -0.584 -0.028 -4.549 1.00 95.38 111 LEU A CA 1
ATOM 813 C C . LEU A 1 111 ? -1.199 -1.176 -5.349 1.00 95.38 111 LEU A C 1
ATOM 815 O O . LEU A 1 111 ? -0.665 -1.528 -6.395 1.00 95.38 111 LEU A O 1
ATOM 819 N N . GLN A 1 112 ? -2.366 -1.687 -4.949 1.00 95.62 112 GLN A N 1
ATOM 820 C CA . GLN A 1 112 ? -3.085 -2.720 -5.703 1.00 95.62 112 GLN A CA 1
ATOM 821 C C . GLN A 1 112 ? -3.425 -2.268 -7.130 1.00 95.62 112 GLN A C 1
ATOM 823 O O . GLN A 1 112 ? -3.230 -3.027 -8.078 1.00 95.62 112 GLN A O 1
ATOM 828 N N . ALA A 1 113 ? -3.875 -1.024 -7.316 1.00 95.62 113 ALA A N 1
ATOM 829 C CA . ALA A 1 113 ? -4.161 -0.490 -8.647 1.00 95.62 113 ALA A CA 1
ATOM 830 C C . ALA A 1 113 ? -2.898 -0.385 -9.521 1.00 95.62 113 ALA A C 1
ATOM 832 O O . ALA A 1 113 ? -2.906 -0.799 -10.680 1.00 95.62 113 ALA A O 1
ATOM 833 N N . LEU A 1 114 ? -1.804 0.139 -8.965 1.00 94.50 114 LEU A N 1
ATOM 834 C CA . LEU A 1 114 ? -0.563 0.374 -9.708 1.00 94.50 114 LEU A CA 1
ATOM 835 C C . LEU A 1 114 ? 0.238 -0.912 -9.956 1.00 94.50 114 LEU A C 1
ATOM 837 O O . LEU A 1 114 ? 0.898 -1.025 -10.991 1.00 94.50 114 LEU A O 1
ATOM 841 N N . SER A 1 115 ? 0.126 -1.897 -9.058 1.00 92.31 115 SER A N 1
ATOM 842 C CA . SER A 1 115 ? 0.796 -3.204 -9.145 1.00 92.31 115 SER A CA 1
ATOM 843 C C . SER A 1 115 ? 0.353 -4.055 -10.338 1.00 92.31 115 SER A C 1
ATOM 845 O O . SER A 1 115 ? 1.052 -4.991 -10.704 1.00 92.31 115 SER A O 1
ATOM 847 N N . GLN A 1 116 ? -0.754 -3.707 -11.006 1.00 92.06 116 GLN A N 1
ATOM 848 C CA . GLN A 1 116 ? -1.172 -4.363 -12.252 1.00 92.06 116 GLN A CA 1
ATOM 849 C C . GLN A 1 116 ? -0.178 -4.126 -13.399 1.00 92.06 116 GLN A C 1
ATOM 851 O O . GLN A 1 116 ? -0.077 -4.942 -14.313 1.00 92.06 116 GLN A O 1
ATOM 856 N N . ASN A 1 117 ? 0.548 -3.002 -13.370 1.00 91.75 117 ASN A N 1
ATOM 857 C CA . ASN A 1 117 ? 1.624 -2.701 -14.311 1.00 91.75 117 ASN A CA 1
ATOM 858 C C . ASN A 1 117 ? 2.751 -1.925 -13.602 1.00 91.75 117 ASN A C 1
ATOM 860 O O . ASN A 1 117 ? 2.879 -0.708 -13.768 1.00 91.75 117 ASN A O 1
ATOM 864 N N . PRO A 1 118 ? 3.564 -2.609 -12.783 1.00 88.62 118 PRO A N 1
ATOM 865 C CA . PRO A 1 118 ? 4.494 -1.957 -11.868 1.00 88.62 118 PRO A CA 1
ATOM 866 C C . PRO A 1 118 ? 5.620 -1.234 -12.614 1.00 88.62 118 PRO A C 1
ATOM 868 O O . PRO A 1 118 ? 6.020 -0.147 -12.214 1.00 88.62 118 PRO A O 1
ATOM 871 N N . ALA A 1 119 ? 6.054 -1.759 -13.765 1.00 89.00 119 ALA A N 1
ATOM 872 C CA . ALA A 1 119 ? 7.069 -1.117 -14.598 1.00 89.00 119 ALA A CA 1
ATOM 873 C C . ALA A 1 119 ? 6.610 0.245 -15.152 1.00 89.00 119 ALA A C 1
ATOM 875 O O . ALA A 1 119 ? 7.383 1.200 -15.161 1.00 89.00 119 ALA A O 1
ATOM 876 N N . ALA A 1 120 ? 5.348 0.358 -15.584 1.00 93.31 120 ALA A N 1
ATOM 877 C CA . ALA A 1 120 ? 4.792 1.622 -16.075 1.00 93.31 120 ALA A CA 1
ATOM 878 C C . ALA A 1 120 ? 4.510 2.628 -14.946 1.00 93.31 120 ALA A C 1
ATOM 880 O O . ALA A 1 120 ? 4.503 3.835 -15.176 1.00 93.31 120 ALA A O 1
ATOM 881 N N . ASN A 1 121 ? 4.288 2.125 -13.731 1.00 94.12 121 ASN A N 1
ATOM 882 C CA . ASN A 1 121 ? 3.844 2.906 -12.581 1.00 94.12 121 ASN A CA 1
ATOM 883 C C . ASN A 1 121 ? 4.933 3.120 -11.520 1.00 94.12 121 ASN A C 1
ATOM 885 O O . ASN A 1 121 ? 4.622 3.628 -10.443 1.00 94.12 121 ASN A O 1
ATOM 889 N N .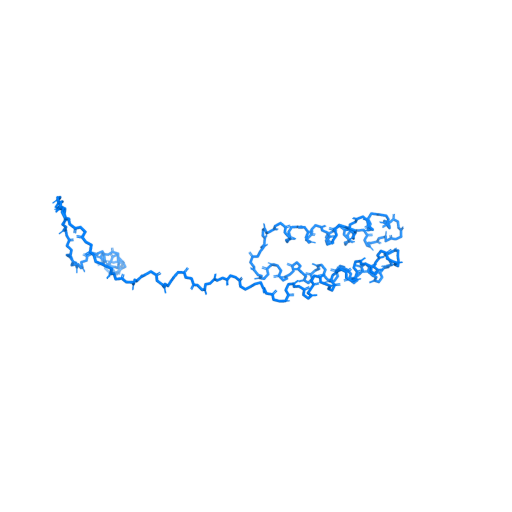 LYS A 1 122 ? 6.191 2.758 -11.807 1.00 93.06 122 LYS A N 1
ATOM 890 C CA . LYS A 1 122 ? 7.298 2.716 -10.837 1.00 93.06 122 LYS A CA 1
ATOM 891 C C . LYS A 1 122 ? 7.373 3.961 -9.950 1.00 93.06 122 LYS A C 1
ATOM 893 O O . LYS A 1 122 ? 7.264 3.865 -8.733 1.00 93.06 122 LYS A O 1
ATOM 898 N N . ASN A 1 123 ? 7.439 5.141 -10.565 1.00 94.75 123 ASN A N 1
ATOM 899 C CA . ASN A 1 123 ? 7.552 6.405 -9.834 1.00 94.75 123 ASN A CA 1
ATOM 900 C C . ASN A 1 123 ? 6.339 6.693 -8.932 1.00 94.75 123 ASN A C 1
ATOM 902 O O . ASN A 1 123 ? 6.481 7.337 -7.897 1.00 94.75 123 ASN A O 1
ATOM 906 N N . GLU A 1 124 ? 5.136 6.271 -9.324 1.00 96.12 124 GLU A N 1
ATOM 907 C CA . GLU A 1 124 ? 3.934 6.465 -8.504 1.00 96.12 124 GLU A CA 1
ATOM 908 C C . GLU A 1 124 ? 3.899 5.484 -7.329 1.00 96.12 124 GLU A C 1
ATOM 910 O O . GLU A 1 124 ? 3.494 5.861 -6.231 1.00 96.12 124 GLU A O 1
ATOM 915 N N . ILE A 1 125 ? 4.382 4.256 -7.538 1.00 95.25 125 ILE A N 1
ATOM 916 C CA . ILE A 1 125 ? 4.562 3.262 -6.477 1.00 95.25 125 ILE A CA 1
ATOM 917 C C . ILE A 1 125 ? 5.567 3.788 -5.448 1.00 95.25 125 ILE A C 1
ATOM 919 O O . ILE A 1 125 ? 5.213 3.905 -4.279 1.00 95.25 125 ILE A O 1
ATOM 923 N N . GLU A 1 126 ? 6.762 4.203 -5.874 1.00 95.25 126 GLU A N 1
ATOM 924 C CA . GLU A 1 126 ? 7.808 4.736 -4.987 1.00 95.25 126 GLU A CA 1
ATOM 925 C C . GLU A 1 126 ? 7.315 5.925 -4.144 1.00 95.25 126 GLU A C 1
ATOM 927 O O . GLU A 1 126 ? 7.591 5.996 -2.948 1.00 95.25 126 GLU A O 1
ATOM 932 N N . LYS A 1 127 ? 6.517 6.834 -4.725 1.00 95.44 127 LYS A N 1
ATOM 933 C CA . LYS A 1 127 ? 5.907 7.955 -3.983 1.00 95.44 127 LYS A CA 1
ATOM 934 C C . LYS A 1 127 ? 4.960 7.497 -2.880 1.00 95.44 127 LYS A C 1
ATOM 936 O O . LYS A 1 127 ? 4.901 8.141 -1.836 1.00 95.44 127 LYS A O 1
ATOM 941 N N . ILE A 1 128 ? 4.179 6.445 -3.126 1.00 94.62 128 ILE A N 1
ATOM 942 C CA . ILE A 1 128 ? 3.280 5.892 -2.109 1.00 94.62 128 ILE A CA 1
ATOM 943 C C . ILE A 1 128 ? 4.111 5.241 -1.015 1.00 94.62 128 ILE A C 1
ATOM 945 O O . ILE A 1 128 ? 3.882 5.542 0.150 1.00 94.62 128 ILE A O 1
ATOM 949 N N . VAL A 1 129 ? 5.091 4.414 -1.387 1.00 93.69 129 VAL A N 1
ATOM 950 C CA . VAL A 1 129 ? 5.957 3.705 -0.438 1.00 93.69 129 VAL A CA 1
ATOM 951 C C . VAL A 1 129 ? 6.744 4.671 0.445 1.00 93.69 129 VAL A C 1
ATOM 953 O O . VAL A 1 129 ? 6.837 4.448 1.642 1.00 93.69 129 VAL A O 1
ATOM 956 N N . ALA A 1 130 ? 7.235 5.785 -0.098 1.00 92.75 130 ALA A N 1
ATOM 957 C CA . ALA A 1 130 ? 7.923 6.815 0.681 1.00 92.75 130 ALA A CA 1
ATOM 958 C C . ALA A 1 130 ? 7.022 7.539 1.705 1.00 92.75 130 ALA A C 1
ATOM 960 O O . ALA A 1 130 ? 7.530 8.250 2.572 1.00 92.75 130 ALA A O 1
ATOM 961 N N . GLY A 1 131 ? 5.697 7.419 1.574 1.00 86.75 131 GLY A N 1
ATOM 962 C CA . GLY A 1 131 ? 4.713 7.983 2.500 1.00 86.75 131 GLY A CA 1
ATOM 963 C C . GLY A 1 131 ? 4.104 6.972 3.475 1.00 86.75 131 GLY A C 1
ATOM 964 O O . GLY A 1 131 ? 3.232 7.371 4.251 1.00 86.75 131 GLY A O 1
ATOM 965 N N . VAL A 1 132 ? 4.514 5.700 3.398 1.00 84.19 132 VAL A N 1
ATOM 966 C CA . VAL A 1 132 ? 4.171 4.624 4.344 1.00 84.19 132 VAL A CA 1
ATOM 967 C C . VAL A 1 132 ? 5.168 4.638 5.498 1.00 84.19 132 VAL A C 1
ATOM 969 O O . VAL A 1 132 ? 4.705 4.548 6.655 1.00 84.19 132 VAL A O 1
#

Foldseek 3Di:
DDDDVVVVVVVVPPPDDDDDDDDDDDDDDDDDDDDDDPDPPDDPDPDPPVVVVVLVVLLLVLLVVCLVVLNPLVSLVVNLVSLVVVLVVCVVVVVPPPPVNVLSVVLNVQSVVCSVPCVVCSVVNNVSSVVD